Protein AF-A0A4D4KAB7-F1 (afdb_monomer_lite)

pLDDT: mean 79.97, std 19.52, range [35.25, 97.38]

Secondary structure (DSSP, 8-state):
--TT-----------SS-----TT-S------TTSGGGS---TTTHHHHHHHHHHHHHHHHHHHHHHHHTTS-------------PPPP-

InterPro domains:
  IPR015797 NUDIX hydrolase-like domain superfamily [SSF55811] (5-57)

Radius of gyration: 29.61 Å; chains: 1; bounding box: 97×36×60 Å

Sequence (90 aa):
MKPGYVLRVWTAALRSGEPRPLEDHDELRWLPPDRVDEVDWLDEDRPAVAEAVRRLRAAEGAGQGAKRGAGRGAGQGAAQGTEGAPPRTP

Foldseek 3Di:
DDPDDDDDDDDDDDPDDDDADDDVGPGDDDDQLVCLVVDPDDPNCVVVNVVVSVVNVVVVVVVVVVVVVVPPDDDDDDDDDDDDDDDDDD

Structure (mmCIF, N/CA/C/O backbone):
data_AF-A0A4D4KAB7-F1
#
_entry.id   AF-A0A4D4KAB7-F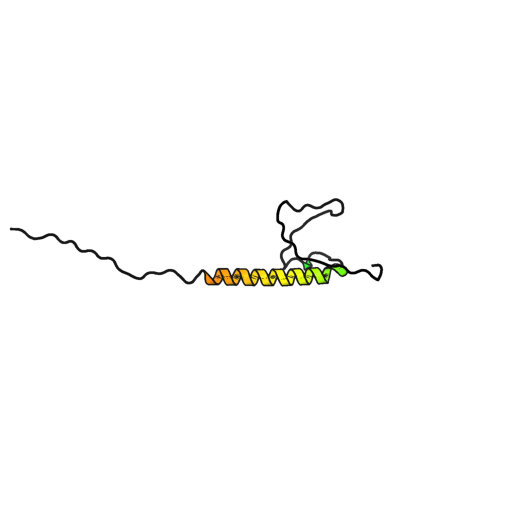1
#
loop_
_atom_site.group_PDB
_atom_site.id
_atom_site.type_symbol
_atom_site.label_atom_id
_atom_site.label_alt_id
_atom_site.label_comp_id
_atom_site.label_asym_id
_atom_site.label_entity_id
_atom_site.label_seq_id
_atom_site.pdbx_PDB_ins_code
_atom_site.Cartn_x
_atom_site.Cartn_y
_atom_site.Cartn_z
_atom_site.occupancy
_atom_site.B_iso_or_equiv
_atom_site.auth_seq_id
_atom_site.auth_comp_id
_atom_site.auth_asym_id
_atom_site.auth_atom_id
_atom_site.pdbx_PDB_model_num
ATOM 1 N N . MET A 1 1 ? 14.820 1.044 -12.706 1.00 61.75 1 MET A N 1
ATOM 2 C CA . MET A 1 1 ? 15.406 0.675 -11.395 1.00 61.75 1 MET A CA 1
ATOM 3 C C . MET A 1 1 ? 16.845 0.186 -11.529 1.00 61.75 1 MET A C 1
ATOM 5 O O . MET A 1 1 ? 17.186 -0.393 -12.554 1.00 61.75 1 MET A O 1
ATOM 9 N N . LYS A 1 2 ? 17.688 0.394 -10.505 1.00 63.56 2 LYS A N 1
ATOM 10 C CA . LYS A 1 2 ? 18.999 -0.274 -10.418 1.00 63.56 2 LYS A CA 1
ATOM 11 C C . LYS A 1 2 ? 18.791 -1.745 -10.022 1.00 63.56 2 LYS A C 1
ATOM 13 O O . LYS A 1 2 ? 18.004 -1.996 -9.110 1.00 63.56 2 LYS A O 1
ATOM 18 N N . PRO A 1 3 ? 19.467 -2.705 -10.670 1.00 75.50 3 PRO A N 1
ATOM 19 C CA . PRO A 1 3 ? 19.367 -4.111 -10.295 1.00 75.50 3 PRO A CA 1
ATOM 20 C C . PRO A 1 3 ? 19.902 -4.349 -8.873 1.00 75.50 3 PRO A C 1
ATOM 22 O O . PRO A 1 3 ? 20.817 -3.657 -8.429 1.00 75.50 3 PRO A O 1
ATOM 25 N N . GLY A 1 4 ? 19.343 -5.346 -8.177 1.00 86.44 4 GLY A N 1
ATOM 26 C CA . GLY A 1 4 ? 19.853 -5.834 -6.886 1.00 86.44 4 GLY A CA 1
ATOM 27 C C . GLY A 1 4 ? 19.082 -5.410 -5.631 1.00 86.44 4 GLY A C 1
ATOM 28 O O . GLY A 1 4 ? 19.517 -5.745 -4.532 1.00 86.44 4 GLY A O 1
ATOM 29 N N . TYR A 1 5 ? 17.945 -4.720 -5.759 1.00 87.94 5 TYR A N 1
ATOM 30 C CA . TYR A 1 5 ? 17.100 -4.345 -4.618 1.00 87.94 5 TYR A CA 1
ATOM 31 C C . TYR A 1 5 ? 15.816 -5.174 -4.553 1.00 87.94 5 TYR A C 1
ATOM 33 O O . TYR A 1 5 ? 15.295 -5.619 -5.573 1.00 87.94 5 TYR A O 1
ATOM 41 N N . VAL A 1 6 ? 15.307 -5.369 -3.334 1.00 89.38 6 VAL A N 1
ATOM 42 C CA . VAL A 1 6 ? 14.048 -6.072 -3.064 1.00 89.38 6 VAL A CA 1
ATOM 43 C C . VAL A 1 6 ? 13.123 -5.138 -2.297 1.00 89.38 6 VAL A C 1
ATOM 45 O O . VAL A 1 6 ? 13.478 -4.681 -1.210 1.00 89.38 6 VAL A O 1
ATOM 48 N N . LEU A 1 7 ? 11.925 -4.906 -2.834 1.00 89.88 7 LEU A N 1
ATOM 49 C CA . LEU A 1 7 ? 10.844 -4.239 -2.119 1.00 89.88 7 LEU A CA 1
ATOM 50 C C . LEU A 1 7 ? 10.099 -5.266 -1.259 1.00 89.88 7 LEU A C 1
ATOM 52 O O . LEU A 1 7 ? 9.670 -6.313 -1.744 1.00 89.88 7 LEU A O 1
ATOM 56 N N . ARG A 1 8 ? 9.960 -4.977 0.036 1.00 94.31 8 ARG A N 1
ATOM 57 C CA . ARG A 1 8 ? 9.148 -5.768 0.968 1.00 94.31 8 ARG A CA 1
ATOM 58 C C . ARG A 1 8 ? 7.972 -4.914 1.421 1.00 94.31 8 ARG A C 1
ATOM 60 O O . ARG A 1 8 ? 8.168 -3.763 1.792 1.00 94.31 8 ARG A O 1
ATOM 67 N N . VAL A 1 9 ? 6.773 -5.490 1.398 1.00 94.69 9 VAL A N 1
ATOM 68 C CA . VAL A 1 9 ? 5.518 -4.797 1.715 1.00 94.69 9 VAL A CA 1
ATOM 69 C C . VAL A 1 9 ? 4.783 -5.552 2.819 1.00 94.69 9 VAL A C 1
ATOM 71 O O . VAL A 1 9 ? 4.777 -6.785 2.840 1.00 94.69 9 VAL A O 1
ATOM 74 N N . TRP A 1 10 ? 4.154 -4.814 3.733 1.00 96.38 10 TRP A N 1
ATOM 75 C CA . TRP A 1 10 ? 3.386 -5.359 4.853 1.00 96.38 10 TRP A CA 1
ATOM 76 C C . TRP A 1 10 ? 2.011 -4.704 4.938 1.00 96.38 10 TRP A C 1
ATOM 78 O O . TRP A 1 10 ? 1.849 -3.525 4.639 1.00 96.38 10 TRP A O 1
ATOM 88 N N . THR A 1 11 ? 1.020 -5.458 5.408 1.00 94.56 11 THR A N 1
ATOM 89 C CA . THR A 1 11 ? -0.287 -4.907 5.778 1.00 94.56 11 THR A CA 1
ATOM 90 C C . THR A 1 11 ? -0.216 -4.273 7.164 1.00 94.56 11 THR A C 1
ATOM 92 O O . THR A 1 11 ? 0.298 -4.902 8.091 1.00 94.56 11 THR A O 1
ATOM 95 N N . ALA A 1 12 ? -0.791 -3.084 7.328 1.00 93.81 12 ALA A N 1
ATOM 96 C CA . ALA A 1 12 ? -0.829 -2.362 8.596 1.00 93.81 12 ALA A CA 1
ATOM 97 C C . ALA A 1 12 ? -2.262 -1.973 8.983 1.00 93.81 12 ALA A C 1
ATOM 99 O O . ALA A 1 12 ? -3.148 -1.878 8.136 1.00 93.81 12 ALA A O 1
ATOM 100 N N . ALA A 1 13 ? -2.475 -1.735 10.276 1.00 92.94 13 ALA A N 1
ATOM 101 C CA . ALA A 1 13 ? -3.713 -1.180 10.805 1.00 92.94 13 ALA A CA 1
ATOM 102 C C . ALA A 1 13 ? -3.413 0.169 11.457 1.00 92.94 13 ALA A C 1
ATOM 104 O O . ALA A 1 13 ? -2.516 0.266 12.297 1.00 92.94 13 ALA A O 1
ATOM 105 N N . LEU A 1 14 ? -4.187 1.192 11.097 1.00 93.62 14 LEU A N 1
ATOM 106 C CA . LEU A 1 14 ? -4.109 2.496 11.739 1.00 93.62 14 LEU A CA 1
ATOM 107 C C . LEU A 1 14 ? -4.605 2.369 13.186 1.00 93.62 14 LEU A C 1
ATOM 109 O O . LEU A 1 14 ? -5.751 1.991 13.427 1.00 93.62 14 LEU A O 1
ATOM 113 N N . ARG A 1 15 ? -3.724 2.628 14.156 1.00 96.94 15 ARG A N 1
ATOM 114 C CA . ARG A 1 15 ? -4.054 2.549 15.591 1.00 96.94 15 ARG A CA 1
ATOM 115 C C . ARG A 1 15 ? -4.474 3.890 16.175 1.00 96.94 15 ARG A C 1
ATOM 117 O O . ARG A 1 15 ? -5.283 3.920 17.095 1.00 96.94 15 ARG A O 1
ATOM 124 N N . SER A 1 16 ? -3.927 4.973 15.646 1.00 96.44 16 SER A N 1
ATOM 125 C CA . SER A 1 16 ? -4.200 6.344 16.061 1.00 96.44 16 SER A CA 1
ATOM 126 C C . SER A 1 16 ? -3.740 7.313 14.969 1.00 96.44 16 SER A C 1
ATOM 128 O O . SER A 1 16 ? -2.949 6.942 14.100 1.00 96.44 16 SER A O 1
ATOM 130 N N . GLY A 1 17 ? -4.224 8.555 15.037 1.00 95.00 17 GLY A N 1
ATOM 131 C CA . GLY A 1 17 ? -3.893 9.618 14.088 1.00 95.00 17 GLY A CA 1
ATOM 132 C C . GLY A 1 17 ? -4.737 9.598 12.814 1.00 95.00 17 GLY A C 1
ATOM 133 O O . GLY A 1 17 ? -5.579 8.726 12.613 1.00 95.00 17 GLY A O 1
ATOM 134 N N . GLU A 1 18 ? -4.497 10.588 11.958 1.00 93.62 18 GLU A N 1
ATOM 135 C CA . GLU A 1 18 ? -5.151 10.752 10.660 1.00 93.62 18 GLU A CA 1
ATOM 136 C C . GLU A 1 18 ? -4.083 10.792 9.563 1.00 93.62 18 GLU A C 1
ATOM 138 O O . GLU A 1 18 ? -3.207 11.661 9.611 1.00 93.62 18 GLU A O 1
ATOM 143 N N . PRO A 1 19 ? -4.127 9.878 8.582 1.00 93.75 19 PRO A N 1
ATOM 144 C CA . PRO A 1 19 ? -3.224 9.917 7.442 1.00 93.75 19 PRO A CA 1
ATOM 145 C C . PRO A 1 19 ? -3.437 11.172 6.599 1.00 93.75 19 PRO A C 1
ATOM 147 O O . PRO A 1 19 ? -4.569 11.543 6.287 1.00 93.75 19 PRO A O 1
ATOM 150 N N . ARG A 1 20 ? -2.331 11.826 6.244 1.00 93.50 20 ARG A N 1
ATOM 151 C CA . ARG A 1 20 ? -2.293 13.053 5.445 1.00 93.50 20 ARG A CA 1
ATOM 152 C C . ARG A 1 20 ? -1.179 12.930 4.404 1.00 93.50 20 ARG A C 1
ATOM 154 O O . ARG A 1 20 ? -0.194 12.244 4.690 1.00 93.50 20 ARG A O 1
ATOM 161 N N . PRO A 1 21 ? -1.314 13.570 3.231 1.00 93.31 21 PRO A N 1
ATOM 162 C CA . PRO A 1 21 ? -0.182 13.744 2.327 1.00 93.31 21 PRO A CA 1
ATOM 163 C C . PRO A 1 21 ? 0.978 14.438 3.066 1.00 93.31 21 PRO A C 1
ATOM 165 O O . PRO A 1 21 ? 0.746 15.327 3.890 1.00 93.31 21 PRO A O 1
ATOM 168 N N . LEU A 1 22 ? 2.206 13.977 2.821 1.00 87.88 22 LEU A N 1
ATOM 169 C CA . LEU A 1 22 ? 3.450 14.525 3.384 1.00 87.88 22 LEU A CA 1
ATOM 170 C C . LEU A 1 22 ? 4.273 15.200 2.274 1.00 87.88 22 LEU A C 1
ATOM 172 O O . LEU A 1 22 ? 3.810 15.272 1.145 1.00 87.88 22 LEU A O 1
ATOM 176 N N . GLU A 1 23 ? 5.481 15.680 2.583 1.00 85.06 23 GLU A N 1
ATOM 177 C CA . GLU A 1 23 ? 6.304 16.509 1.679 1.00 85.06 23 GLU A CA 1
ATOM 178 C C . GLU A 1 23 ? 6.458 15.951 0.256 1.00 85.06 23 GLU A C 1
ATOM 180 O O . GLU A 1 23 ? 6.367 16.713 -0.699 1.00 85.06 23 GLU A O 1
ATOM 185 N N . ASP A 1 24 ? 6.621 14.636 0.104 1.00 89.94 24 ASP A N 1
ATOM 186 C CA . ASP A 1 24 ? 6.842 14.011 -1.208 1.00 89.94 24 ASP A CA 1
ATOM 187 C C . ASP A 1 24 ? 5.544 13.580 -1.925 1.00 89.94 24 ASP A C 1
ATOM 189 O O . ASP A 1 24 ? 5.607 12.864 -2.924 1.00 89.94 24 ASP A O 1
ATOM 193 N N . HIS A 1 25 ? 4.363 13.930 -1.395 1.00 90.50 25 HIS A N 1
ATOM 194 C CA . HIS A 1 25 ? 3.076 13.463 -1.920 1.00 90.50 25 HIS A CA 1
ATOM 195 C C . HIS A 1 25 ? 2.044 14.586 -1.997 1.00 90.50 25 HIS A C 1
ATOM 197 O O . HIS A 1 25 ? 1.651 15.156 -0.983 1.00 90.50 25 HIS A O 1
ATOM 203 N N . ASP A 1 26 ? 1.513 14.815 -3.194 1.00 90.25 26 ASP A N 1
ATOM 204 C CA . ASP A 1 26 ? 0.509 15.857 -3.427 1.00 90.25 26 ASP A CA 1
ATOM 205 C C . ASP A 1 26 ? -0.880 15.491 -2.867 1.00 90.25 26 ASP A C 1
ATOM 207 O O . ASP A 1 26 ? -1.651 16.366 -2.470 1.00 90.25 26 ASP A O 1
ATOM 211 N N . GLU A 1 27 ? -1.225 14.197 -2.816 1.00 92.81 27 GLU A N 1
ATOM 212 C CA . GLU A 1 27 ? -2.549 13.725 -2.398 1.00 92.81 27 GLU A CA 1
ATOM 213 C C . GLU A 1 27 ? -2.496 12.364 -1.685 1.00 92.81 27 GLU A C 1
ATOM 215 O O . GLU A 1 27 ? -1.701 11.488 -2.024 1.00 92.81 27 GLU A O 1
ATOM 220 N N . LEU A 1 28 ? -3.403 12.164 -0.720 1.00 94.12 28 LEU A N 1
ATOM 221 C CA . LEU A 1 28 ? -3.701 10.859 -0.134 1.00 94.12 28 LEU A CA 1
ATOM 222 C C . LEU A 1 28 ? -5.176 10.503 -0.362 1.00 94.12 28 LEU A C 1
ATOM 224 O O . LEU A 1 28 ? -6.068 11.227 0.081 1.00 94.12 28 LEU A O 1
ATOM 228 N N . ARG A 1 29 ? -5.432 9.341 -0.975 1.00 94.50 29 ARG A N 1
ATOM 229 C CA . ARG A 1 29 ? -6.783 8.804 -1.195 1.00 94.50 29 ARG A CA 1
ATOM 230 C C . ARG A 1 29 ? -6.929 7.387 -0.648 1.00 94.50 29 ARG A C 1
ATOM 232 O O . ARG A 1 29 ? -6.081 6.530 -0.872 1.00 94.50 29 ARG A O 1
ATOM 239 N N . TRP A 1 30 ? -8.059 7.129 0.010 1.00 94.50 30 TRP A N 1
ATOM 240 C CA . TRP A 1 30 ? -8.516 5.773 0.310 1.00 94.50 30 TRP A CA 1
ATOM 241 C C . TRP A 1 30 ? -9.351 5.255 -0.856 1.00 94.50 30 TRP A C 1
ATOM 243 O O . TRP A 1 30 ? -10.338 5.888 -1.230 1.00 94.50 30 TRP A O 1
ATOM 253 N N . LEU A 1 31 ? -8.974 4.107 -1.416 1.00 96.06 31 LEU A N 1
ATOM 254 C CA . LEU A 1 31 ? -9.667 3.503 -2.553 1.00 96.06 31 LEU A CA 1
ATOM 255 C C . LEU A 1 31 ? -10.328 2.184 -2.147 1.00 96.06 31 LEU A C 1
ATOM 257 O O . LEU A 1 31 ? -9.682 1.362 -1.489 1.00 96.06 31 LEU A O 1
ATOM 261 N N . PRO A 1 32 ? -11.592 1.948 -2.538 1.00 94.69 32 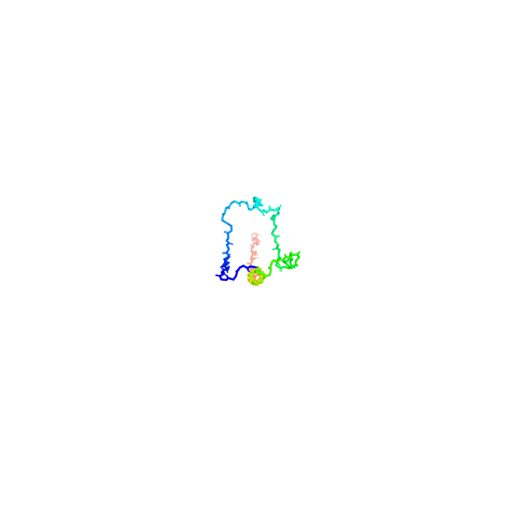PRO A N 1
ATOM 262 C CA . PRO A 1 32 ? -12.191 0.628 -2.415 1.00 94.69 32 PRO A CA 1
ATOM 263 C C . PRO A 1 32 ? -11.593 -0.347 -3.455 1.00 94.69 32 PRO A C 1
ATOM 265 O O . PRO A 1 32 ? -11.044 0.095 -4.471 1.00 94.69 32 PRO A O 1
ATOM 268 N N . PRO A 1 33 ? -11.692 -1.676 -3.241 1.00 95.81 33 PRO A N 1
ATOM 269 C CA . PRO A 1 33 ? -11.021 -2.686 -4.075 1.00 95.81 33 PRO A CA 1
ATOM 270 C C . PRO A 1 33 ? -11.428 -2.725 -5.558 1.00 95.81 33 PRO A C 1
ATOM 272 O O . PRO A 1 33 ? -10.793 -3.427 -6.346 1.00 95.81 33 PRO A O 1
ATOM 275 N N . ASP A 1 34 ? -12.519 -2.070 -5.938 1.00 95.69 34 ASP A N 1
ATOM 276 C CA . ASP A 1 34 ? -13.056 -1.961 -7.301 1.00 95.69 34 ASP A CA 1
ATOM 277 C C . ASP A 1 34 ? -12.567 -0.709 -8.049 1.00 95.69 34 ASP A C 1
ATOM 279 O O . ASP A 1 34 ? -12.736 -0.622 -9.261 1.00 95.69 34 ASP A O 1
ATOM 283 N N . ARG A 1 35 ? -11.935 0.240 -7.348 1.00 96.75 35 ARG A N 1
ATOM 284 C CA . ARG A 1 35 ? -11.427 1.507 -7.913 1.00 96.75 35 ARG A CA 1
ATOM 285 C C . ARG A 1 35 ? -9.899 1.569 -7.964 1.00 96.75 35 ARG A C 1
ATOM 287 O O . ARG A 1 35 ? -9.328 2.572 -8.366 1.00 96.75 35 ARG A O 1
ATOM 294 N N . VAL A 1 36 ? -9.222 0.507 -7.536 1.00 95.75 36 VAL A N 1
ATOM 295 C CA . VAL A 1 36 ? -7.754 0.457 -7.466 1.00 95.75 36 VAL A CA 1
ATOM 296 C C . VAL A 1 36 ? -7.094 0.571 -8.845 1.00 95.75 36 VAL A C 1
ATOM 298 O O . VAL A 1 36 ? -5.999 1.121 -8.941 1.00 95.75 36 VAL A O 1
ATOM 301 N N . ASP A 1 37 ? -7.775 0.130 -9.904 1.00 94.12 37 ASP A N 1
ATOM 302 C CA . ASP A 1 37 ? -7.286 0.212 -11.287 1.00 94.12 37 ASP A CA 1
ATOM 303 C C . ASP A 1 37 ? -7.405 1.627 -11.894 1.00 94.12 37 ASP A C 1
ATOM 305 O O . ASP A 1 37 ? -6.947 1.861 -13.009 1.00 94.12 37 ASP A O 1
ATOM 309 N N . GLU A 1 38 ? -8.005 2.586 -11.177 1.00 95.94 38 GLU A N 1
ATOM 310 C CA . GLU A 1 38 ? -8.084 3.993 -11.606 1.00 95.94 38 GLU A CA 1
ATOM 311 C C . GLU A 1 38 ? -6.777 4.765 -11.373 1.00 95.94 38 GLU A C 1
ATOM 313 O O . GLU A 1 38 ? -6.622 5.882 -11.866 1.00 95.94 38 GLU A O 1
ATOM 318 N N . VAL A 1 39 ? -5.848 4.191 -10.605 1.00 96.06 39 VAL A N 1
ATOM 319 C CA . VAL A 1 39 ? -4.524 4.762 -10.343 1.00 96.06 39 VAL A CA 1
ATOM 320 C C . VAL A 1 39 ? -3.503 4.100 -11.258 1.00 96.06 39 VAL A C 1
ATOM 322 O O . VAL A 1 39 ? -3.417 2.873 -11.329 1.00 96.06 39 VAL A O 1
ATOM 325 N N . ASP A 1 40 ? -2.694 4.916 -11.930 1.00 96.06 40 ASP A N 1
ATOM 326 C CA . ASP A 1 40 ? -1.576 4.431 -12.737 1.00 96.06 40 ASP A CA 1
ATOM 327 C C . ASP A 1 40 ? -0.383 4.065 -11.842 1.00 96.06 40 ASP A C 1
ATOM 329 O O . ASP A 1 40 ? 0.530 4.856 -11.611 1.00 96.06 40 ASP A O 1
ATOM 333 N N . TRP A 1 41 ? -0.444 2.871 -11.255 1.00 95.69 41 TRP A N 1
ATOM 334 C CA . TRP A 1 41 ? 0.610 2.351 -10.387 1.00 95.69 41 TRP A CA 1
ATOM 335 C C . TRP A 1 41 ? 1.910 2.101 -11.151 1.00 95.69 41 TRP A C 1
ATOM 337 O O . TRP A 1 41 ? 1.902 1.611 -12.284 1.00 95.69 41 TRP A O 1
ATOM 347 N N . LEU A 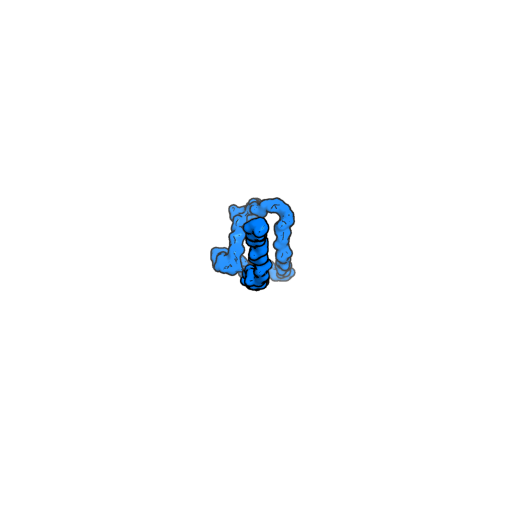1 42 ? 3.034 2.315 -10.468 1.00 94.81 42 LEU A N 1
ATOM 348 C CA . LEU A 1 42 ? 4.332 1.839 -10.932 1.00 94.81 42 LEU A CA 1
ATOM 349 C C . LEU A 1 42 ? 4.311 0.316 -11.086 1.00 94.81 42 LEU A C 1
ATOM 351 O O . LEU A 1 42 ? 3.683 -0.395 -10.295 1.00 94.81 42 LEU A O 1
ATOM 355 N N . ASP A 1 43 ? 5.034 -0.196 -12.079 1.00 93.44 43 ASP A N 1
ATOM 356 C CA . ASP A 1 43 ? 5.079 -1.631 -12.371 1.00 93.44 43 ASP A CA 1
ATOM 357 C C . ASP A 1 43 ? 5.555 -2.454 -11.172 1.00 93.44 43 ASP A C 1
ATOM 359 O O . ASP A 1 43 ? 5.094 -3.580 -10.962 1.00 93.44 43 ASP A O 1
ATOM 363 N N . GLU A 1 44 ? 6.429 -1.879 -10.348 1.00 92.06 44 GLU A N 1
ATOM 364 C CA . GLU A 1 44 ? 6.952 -2.520 -9.148 1.00 92.06 44 GLU A CA 1
ATOM 365 C C . GLU A 1 44 ? 5.922 -2.638 -8.012 1.00 92.06 44 GLU A C 1
ATOM 367 O O . GLU A 1 44 ? 6.019 -3.562 -7.200 1.00 92.06 44 GLU A O 1
ATOM 372 N N . ASP A 1 45 ? 4.904 -1.774 -7.988 1.00 95.00 45 ASP A N 1
ATOM 373 C CA . ASP A 1 45 ? 3.858 -1.770 -6.960 1.00 95.00 45 ASP A CA 1
ATOM 374 C C . ASP A 1 45 ? 2.651 -2.638 -7.341 1.00 95.00 45 ASP A C 1
ATOM 376 O O . ASP A 1 45 ? 1.975 -3.184 -6.459 1.00 95.00 45 ASP A O 1
ATOM 380 N N . ARG A 1 46 ? 2.399 -2.840 -8.646 1.00 95.88 46 ARG A N 1
ATOM 381 C CA . ARG A 1 46 ? 1.257 -3.627 -9.160 1.00 95.88 46 ARG A CA 1
ATOM 382 C C . ARG A 1 46 ? 1.078 -4.990 -8.460 1.00 95.88 46 ARG A C 1
ATOM 384 O O . ARG A 1 46 ? -0.059 -5.308 -8.097 1.00 95.88 46 ARG A O 1
ATOM 391 N N . PRO A 1 47 ? 2.131 -5.799 -8.197 1.00 95.62 47 PRO A N 1
ATOM 392 C CA . PRO A 1 47 ? 1.968 -7.081 -7.506 1.00 95.62 47 PRO A CA 1
ATOM 393 C C . PRO A 1 47 ? 1.478 -6.935 -6.058 1.00 95.62 47 PRO A C 1
ATOM 395 O O . PRO A 1 47 ? 0.644 -7.720 -5.601 1.00 95.62 47 PRO A O 1
ATOM 398 N N . ALA A 1 48 ? 1.976 -5.932 -5.329 1.00 96.00 48 ALA A N 1
ATOM 399 C CA . ALA A 1 48 ? 1.576 -5.681 -3.947 1.00 96.00 48 ALA A CA 1
ATOM 400 C C . ALA A 1 48 ? 0.130 -5.169 -3.872 1.00 96.00 48 ALA A C 1
ATOM 402 O 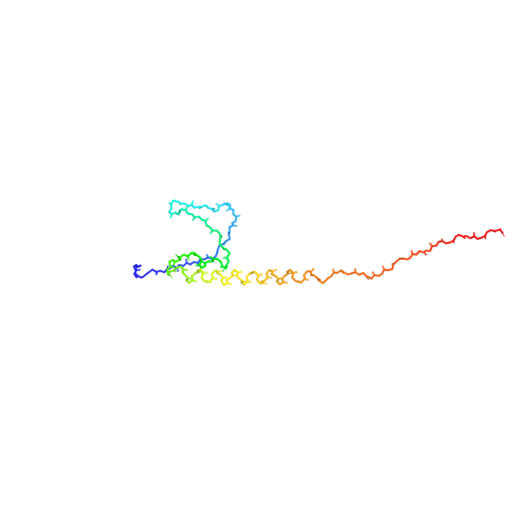O . ALA A 1 48 ? -0.650 -5.620 -3.028 1.00 96.00 48 ALA A O 1
ATOM 403 N N . VAL A 1 49 ? -0.241 -4.287 -4.800 1.00 96.94 49 VAL A N 1
ATOM 404 C CA . VAL A 1 49 ? -1.599 -3.755 -4.948 1.00 96.94 49 VAL A CA 1
ATOM 405 C C . VAL A 1 49 ? -2.604 -4.877 -5.242 1.00 96.94 49 VAL A C 1
ATOM 407 O O . VAL A 1 49 ? -3.633 -4.975 -4.568 1.00 96.94 49 VAL A O 1
ATOM 410 N N . ALA A 1 50 ? -2.285 -5.786 -6.169 1.00 96.62 50 ALA A N 1
ATOM 411 C CA . ALA A 1 50 ? -3.140 -6.932 -6.490 1.00 96.62 50 ALA A CA 1
ATOM 412 C C . ALA A 1 50 ? -3.376 -7.853 -5.274 1.00 96.62 50 ALA A C 1
ATOM 414 O O . ALA A 1 50 ? -4.504 -8.293 -5.024 1.00 96.62 50 ALA A O 1
ATOM 415 N N . GLU A 1 51 ? -2.336 -8.113 -4.475 1.00 97.38 51 GLU A N 1
ATOM 416 C CA . GLU A 1 51 ? -2.460 -8.903 -3.244 1.00 97.38 51 GLU A CA 1
ATOM 417 C C . GLU A 1 51 ? -3.301 -8.182 -2.176 1.00 97.38 51 GLU A C 1
ATOM 419 O O . GLU A 1 51 ? -4.114 -8.820 -1.497 1.00 97.38 51 GLU A O 1
ATOM 424 N N . ALA A 1 52 ? -3.166 -6.858 -2.043 1.00 96.31 52 ALA A N 1
ATOM 425 C CA . ALA A 1 52 ? -3.989 -6.064 -1.132 1.00 96.31 52 ALA A CA 1
ATOM 426 C C . ALA A 1 52 ? -5.481 -6.134 -1.509 1.00 96.31 52 ALA A C 1
ATOM 428 O O . ALA A 1 52 ? -6.316 -6.448 -0.656 1.00 96.31 52 ALA A O 1
ATOM 429 N N . VAL A 1 53 ? -5.813 -5.947 -2.793 1.00 97.19 53 VAL A N 1
ATOM 430 C CA . VAL A 1 53 ? -7.183 -6.075 -3.327 1.00 97.19 53 VAL A CA 1
ATOM 431 C C . VAL A 1 53 ? -7.766 -7.457 -3.032 1.00 97.19 53 VAL A C 1
ATOM 433 O O . VAL A 1 53 ? -8.894 -7.569 -2.542 1.00 97.19 53 VAL A O 1
ATOM 436 N N . ARG A 1 54 ? -6.995 -8.524 -3.276 1.00 96.94 54 ARG A N 1
ATOM 437 C CA . ARG A 1 54 ? -7.425 -9.904 -3.003 1.00 96.94 54 ARG A CA 1
ATOM 438 C C . ARG A 1 54 ? -7.781 -10.109 -1.527 1.00 96.94 54 ARG A C 1
ATOM 440 O O . ARG A 1 54 ? -8.801 -10.731 -1.224 1.00 96.94 54 ARG A O 1
ATOM 447 N N . ARG A 1 55 ? -6.961 -9.588 -0.606 1.00 95.69 55 ARG A N 1
ATOM 448 C CA . ARG A 1 55 ? -7.205 -9.684 0.845 1.00 95.69 55 ARG A CA 1
ATOM 449 C C . ARG A 1 55 ? -8.435 -8.900 1.283 1.00 95.69 55 ARG A C 1
ATOM 451 O O . ARG A 1 55 ? -9.214 -9.418 2.081 1.00 95.69 55 ARG A O 1
ATOM 458 N N . LEU A 1 56 ? -8.619 -7.692 0.754 1.00 94.81 56 LEU A N 1
ATOM 459 C CA . LEU A 1 56 ? -9.774 -6.852 1.074 1.00 94.81 56 LEU A CA 1
ATOM 460 C C . LEU A 1 56 ? -11.084 -7.524 0.643 1.00 94.81 56 LEU A C 1
ATOM 462 O O . LEU A 1 56 ? -11.980 -7.688 1.468 1.00 94.81 56 LEU A O 1
ATOM 466 N N . ARG A 1 57 ? -11.147 -8.048 -0.58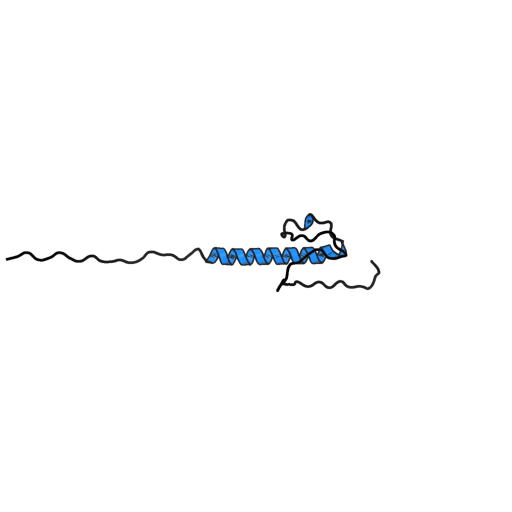8 1.00 95.00 57 ARG A N 1
ATOM 467 C CA . ARG A 1 57 ? -12.324 -8.787 -1.088 1.00 95.00 57 ARG A CA 1
ATOM 468 C C . ARG A 1 57 ? -12.638 -10.036 -0.255 1.00 95.00 57 ARG A C 1
ATOM 470 O O . ARG A 1 57 ? -13.799 -10.346 0.006 1.00 95.00 57 ARG A O 1
ATOM 477 N N . ALA A 1 58 ? -11.611 -10.758 0.200 1.00 94.00 58 ALA A N 1
ATOM 478 C CA . ALA A 1 58 ? -11.800 -11.912 1.081 1.00 94.00 58 ALA A CA 1
ATOM 479 C C . ALA A 1 58 ? -12.369 -11.511 2.457 1.00 94.00 58 ALA A C 1
ATOM 481 O O . ALA A 1 58 ? -13.237 -12.204 2.995 1.00 94.00 58 ALA A O 1
ATOM 482 N N . ALA A 1 59 ? -11.914 -10.385 3.014 1.00 89.25 59 ALA A N 1
ATOM 483 C CA . ALA A 1 59 ? -12.406 -9.864 4.288 1.00 89.25 59 ALA A CA 1
ATOM 484 C C . ALA A 1 59 ? -13.867 -9.381 4.200 1.00 89.25 59 ALA A C 1
ATOM 486 O O . ALA A 1 59 ? -14.656 -9.643 5.111 1.00 89.25 59 ALA A O 1
ATOM 487 N N . GLU A 1 60 ? -14.253 -8.744 3.092 1.00 86.75 60 GLU A N 1
ATOM 488 C CA . GLU A 1 60 ? -15.640 -8.335 2.821 1.00 86.75 60 GLU A CA 1
ATOM 489 C C . GLU A 1 60 ? -16.591 -9.541 2.796 1.00 86.75 60 GLU A C 1
ATOM 491 O O . GLU A 1 60 ? -17.627 -9.540 3.469 1.00 86.75 60 GLU A O 1
ATOM 496 N N . GLY A 1 61 ? -16.206 -10.618 2.099 1.00 77.44 61 GLY A N 1
ATOM 497 C CA . GLY A 1 61 ? -16.983 -11.860 2.047 1.00 77.44 61 GLY A CA 1
ATOM 498 C C . GLY A 1 61 ? -17.186 -12.509 3.422 1.00 77.44 61 GLY A C 1
ATOM 499 O O . GLY A 1 61 ? -18.291 -12.960 3.742 1.00 77.44 61 GLY A O 1
ATOM 500 N N . ALA A 1 62 ? -16.155 -12.495 4.274 1.00 76.69 62 ALA A N 1
ATOM 501 C CA . ALA A 1 62 ? -16.247 -12.991 5.649 1.00 76.69 62 ALA A CA 1
ATOM 502 C C . ALA A 1 62 ? -17.208 -12.145 6.509 1.00 76.69 62 ALA A C 1
ATOM 504 O O . ALA A 1 62 ? -18.025 -12.690 7.259 1.00 76.69 62 ALA A O 1
ATOM 505 N N . GLY A 1 63 ? -17.173 -10.817 6.353 1.00 65.25 63 GLY A N 1
ATOM 506 C CA . GLY A 1 63 ? -18.084 -9.894 7.037 1.00 65.25 63 GLY A CA 1
ATOM 507 C C . GLY A 1 63 ? -19.549 -10.048 6.606 1.00 65.25 63 GLY A C 1
ATOM 508 O O . GLY A 1 63 ? -20.458 -9.938 7.433 1.00 65.25 63 GLY A O 1
ATOM 509 N N . GLN A 1 64 ? -19.802 -10.362 5.332 1.00 60.25 64 GLN A N 1
ATOM 510 C CA . GLN A 1 64 ? -21.154 -10.603 4.813 1.00 60.25 64 GLN A CA 1
ATOM 511 C C . GLN A 1 64 ? -21.752 -11.932 5.309 1.00 60.25 64 GLN A C 1
ATOM 513 O O . GLN A 1 64 ? -22.953 -12.000 5.587 1.00 60.25 64 GLN A O 1
ATOM 518 N N . GLY A 1 65 ? -20.929 -12.979 5.445 1.00 53.38 65 GLY A N 1
ATOM 519 C CA . GLY A 1 65 ? -21.339 -14.277 5.995 1.00 53.38 65 GLY A CA 1
ATOM 520 C C . GLY A 1 65 ? -21.793 -14.180 7.454 1.00 53.38 65 GLY A C 1
ATOM 521 O O . GLY A 1 65 ? -22.843 -14.718 7.809 1.00 53.38 65 GLY A O 1
ATOM 522 N N . ALA A 1 66 ? -21.077 -13.399 8.269 1.00 56.34 66 ALA A N 1
ATOM 523 C CA . ALA A 1 66 ? -21.462 -13.118 9.653 1.00 56.34 66 ALA A CA 1
ATOM 524 C C . ALA A 1 66 ? -22.811 -12.374 9.749 1.00 56.34 66 ALA A C 1
ATOM 526 O O . ALA A 1 66 ? -23.661 -12.732 10.565 1.00 56.34 66 ALA A O 1
ATOM 527 N N . LYS A 1 67 ? -23.063 -11.392 8.867 1.00 52.12 67 LYS A N 1
ATOM 528 C CA . LYS A 1 67 ? -24.343 -10.655 8.827 1.00 52.12 67 LYS A CA 1
ATOM 529 C C . LYS A 1 67 ? -25.532 -11.518 8.380 1.00 52.12 67 LYS A C 1
ATOM 531 O O . LYS A 1 67 ? -26.644 -11.289 8.845 1.00 52.12 67 LYS A O 1
ATOM 536 N N . ARG A 1 68 ? -25.326 -12.528 7.523 1.00 57.84 68 ARG A N 1
ATOM 537 C CA . ARG A 1 68 ? -26.391 -13.465 7.093 1.00 57.84 68 ARG A CA 1
ATOM 538 C C . ARG A 1 68 ? -26.793 -14.471 8.182 1.00 57.84 68 ARG A C 1
ATOM 540 O O . ARG A 1 68 ? -27.930 -14.936 8.171 1.00 57.84 68 ARG A O 1
ATOM 547 N N . GLY A 1 69 ? -25.903 -14.777 9.130 1.00 53.06 69 GLY A N 1
ATOM 548 C CA . GLY A 1 69 ? -26.185 -15.668 10.266 1.00 53.06 69 GLY A CA 1
ATOM 549 C C . GLY A 1 69 ? -27.075 -15.054 11.356 1.00 53.06 69 GLY A C 1
ATOM 550 O O . GLY A 1 69 ? -27.759 -15.785 12.063 1.00 53.06 69 GLY A O 1
ATOM 551 N N . ALA A 1 70 ? -27.136 -13.722 11.455 1.00 59.69 70 ALA A N 1
ATOM 552 C CA . ALA A 1 70 ? -27.917 -13.008 12.474 1.00 59.69 70 ALA A CA 1
ATOM 553 C C . ALA A 1 70 ? -29.432 -12.901 12.167 1.00 59.69 70 ALA A C 1
A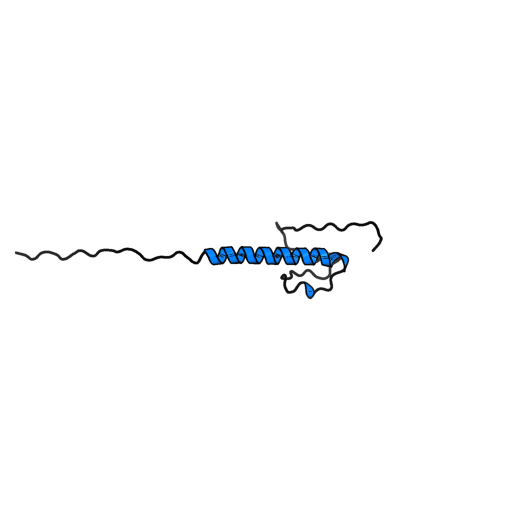TOM 555 O O . ALA A 1 70 ? -30.174 -12.311 12.945 1.00 59.69 70 ALA A O 1
ATOM 556 N N . GLY A 1 71 ? -29.905 -13.456 11.041 1.00 50.16 71 GLY A N 1
ATOM 557 C CA . GLY A 1 71 ? -31.290 -13.324 10.560 1.00 50.16 71 GLY A CA 1
ATOM 558 C C . GLY A 1 71 ? -32.219 -14.526 10.788 1.00 50.16 71 GLY A C 1
ATOM 559 O O . GLY A 1 71 ? -33.309 -14.549 10.222 1.00 50.16 71 GLY A O 1
ATOM 560 N N . ARG A 1 72 ? -31.831 -15.545 11.567 1.00 57.06 72 ARG A N 1
ATOM 561 C CA . ARG A 1 72 ? -32.720 -16.673 11.923 1.00 57.06 72 ARG A CA 1
ATOM 562 C C . ARG A 1 72 ? -32.822 -16.817 13.440 1.00 57.06 72 ARG A C 1
ATOM 564 O O . ARG A 1 72 ? -32.102 -17.612 14.029 1.00 57.06 72 ARG A O 1
ATOM 571 N N . GLY A 1 73 ? -33.722 -16.060 14.069 1.00 48.69 73 GLY A N 1
ATOM 572 C CA . GLY A 1 73 ? -33.999 -16.231 15.498 1.00 48.69 73 GLY A CA 1
ATOM 573 C C . GLY A 1 73 ? -34.877 -15.157 16.138 1.00 48.69 73 GLY A C 1
ATOM 574 O O . GLY A 1 73 ? -34.368 -14.347 16.896 1.00 48.69 73 GLY A O 1
ATOM 575 N N . ALA A 1 74 ? -36.180 -15.173 15.848 1.00 49.16 74 ALA A N 1
ATOM 576 C CA . ALA A 1 74 ? -37.287 -14.692 16.696 1.00 49.16 74 ALA A CA 1
ATOM 577 C C . ALA A 1 74 ? -38.586 -15.042 15.936 1.00 49.16 74 ALA A C 1
ATOM 579 O O . ALA A 1 74 ? -38.747 -14.611 14.803 1.00 49.16 74 ALA A O 1
ATOM 580 N N . GLY A 1 75 ? -39.519 -15.881 16.380 1.00 40.78 75 GLY A N 1
ATOM 581 C CA . GLY A 1 75 ? -39.890 -16.300 17.725 1.00 40.78 75 GLY A CA 1
ATOM 582 C C . GLY A 1 75 ? -41.346 -15.883 17.945 1.00 40.78 75 GLY A C 1
ATOM 583 O O . GLY A 1 75 ? -41.624 -14.690 17.908 1.00 40.78 75 GLY A O 1
ATOM 584 N N . GLN A 1 76 ? -42.256 -16.846 18.139 1.00 42.69 76 GLN A N 1
ATOM 585 C CA . GLN A 1 76 ? -43.461 -16.684 18.966 1.00 42.69 76 GLN A CA 1
ATOM 586 C C . GLN A 1 76 ? -44.143 -18.042 19.184 1.00 42.69 76 GLN A C 1
ATOM 588 O O . GLN A 1 76 ? -44.937 -18.521 18.379 1.00 42.69 76 GLN A O 1
ATOM 593 N N . GLY A 1 77 ? -43.774 -18.666 20.300 1.00 35.25 77 GLY A N 1
ATOM 594 C CA . GLY A 1 77 ? -44.561 -19.681 20.980 1.00 35.25 77 GLY A CA 1
ATOM 595 C C . GLY A 1 77 ? -44.974 -19.158 22.359 1.00 35.25 77 GLY A C 1
ATOM 596 O O . GLY A 1 77 ? -44.241 -18.376 22.960 1.00 35.25 77 GLY A O 1
ATOM 597 N N . ALA A 1 78 ? -46.113 -19.678 22.822 1.00 41.62 78 ALA A N 1
ATOM 598 C CA . ALA A 1 78 ? -46.642 -19.703 24.192 1.00 41.62 78 ALA A CA 1
ATOM 599 C C . ALA A 1 78 ? -47.419 -18.477 24.739 1.00 41.62 78 ALA A C 1
ATOM 601 O O . ALA A 1 78 ? -46.863 -17.516 25.253 1.00 41.62 78 ALA A O 1
ATOM 602 N N . ALA A 1 79 ? -48.752 -18.610 24.661 1.00 49.28 79 ALA A N 1
ATOM 603 C CA . ALA A 1 79 ? -49.710 -18.750 25.773 1.00 49.28 79 ALA A CA 1
ATOM 604 C C . ALA A 1 79 ? -49.590 -17.870 27.035 1.00 49.28 79 ALA A C 1
ATOM 606 O O . ALA A 1 79 ? -48.687 -18.083 27.836 1.00 49.28 79 ALA A O 1
ATOM 607 N N . GLN A 1 80 ? -50.635 -17.063 27.285 1.00 45.19 80 GLN A N 1
ATOM 608 C CA . GLN A 1 80 ? -51.234 -16.693 28.590 1.00 45.19 80 GLN A CA 1
ATOM 609 C C . GLN A 1 80 ? -52.722 -16.371 28.279 1.00 45.19 80 GLN A C 1
ATOM 611 O O . GLN A 1 80 ? -52.978 -15.649 27.324 1.00 45.19 80 GLN A O 1
ATOM 616 N N . GLY A 1 81 ? -53.774 -16.950 28.866 1.00 45.81 81 GLY A N 1
ATOM 617 C CA . GLY A 1 81 ? -54.022 -17.235 30.275 1.00 45.81 81 GLY A CA 1
ATOM 618 C C . GLY A 1 81 ? -54.915 -16.123 30.844 1.00 45.81 81 GLY A C 1
ATOM 619 O O . GLY A 1 81 ? -54.386 -15.167 31.395 1.00 45.81 81 GLY A O 1
ATOM 620 N N . THR A 1 82 ? -56.243 -16.212 30.690 1.00 51.84 82 THR A N 1
ATOM 621 C CA . THR A 1 82 ? -57.198 -15.326 31.384 1.00 51.84 82 THR A CA 1
ATOM 622 C C . THR A 1 82 ? -58.279 -16.156 32.076 1.00 51.84 82 THR A C 1
ATOM 624 O O . THR A 1 82 ? -59.181 -16.704 31.448 1.00 51.84 82 THR A O 1
ATOM 627 N N . GLU A 1 83 ? -58.167 -16.247 33.398 1.00 49.94 83 GLU A N 1
ATOM 628 C CA . GLU A 1 83 ? -59.212 -16.711 34.310 1.00 49.94 83 GLU A CA 1
ATOM 629 C C . GLU A 1 83 ? -59.766 -15.496 35.067 1.00 49.94 83 GLU A C 1
ATOM 631 O O . GLU A 1 83 ? -59.005 -14.602 35.441 1.00 49.94 83 GLU A O 1
ATOM 636 N N . GLY A 1 84 ? -61.083 -15.463 35.291 1.00 39.31 84 GLY A N 1
ATOM 637 C CA . GLY A 1 84 ? -61.710 -14.520 36.219 1.00 39.31 84 GLY A CA 1
ATOM 638 C C . GLY A 1 84 ? -63.177 -14.215 35.916 1.00 39.31 84 GLY A C 1
ATOM 639 O O . GLY A 1 84 ? -63.482 -13.149 35.389 1.00 39.31 84 GLY A O 1
ATOM 640 N N . ALA A 1 85 ? -64.092 -15.115 36.290 1.00 63.97 85 ALA A N 1
ATOM 641 C CA . ALA A 1 85 ? -65.521 -14.817 36.430 1.00 63.97 85 ALA A CA 1
ATOM 642 C C . ALA A 1 85 ? -65.924 -14.951 37.917 1.00 63.97 85 ALA A C 1
ATOM 644 O O . ALA A 1 85 ? -65.627 -15.987 38.514 1.00 63.97 85 ALA A O 1
ATOM 645 N N . PRO A 1 86 ? -66.566 -13.941 38.541 1.00 70.75 86 PRO A N 1
ATOM 646 C CA . PRO A 1 86 ? -66.971 -14.000 39.948 1.00 70.75 86 PRO A CA 1
ATOM 647 C C . PRO A 1 86 ? -68.326 -14.719 40.164 1.00 70.75 86 PRO A C 1
ATOM 649 O O . PRO A 1 86 ? -69.084 -14.918 39.210 1.00 70.75 86 PRO A O 1
ATOM 652 N N . PRO A 1 87 ? -68.638 -15.123 41.415 1.00 71.81 87 PRO A N 1
ATOM 653 C CA . PRO A 1 87 ? -69.728 -16.046 41.742 1.00 71.81 87 PRO A CA 1
ATOM 654 C C . PRO A 1 87 ? -71.115 -15.387 41.766 1.00 71.81 87 PRO A C 1
ATOM 656 O O . PRO A 1 87 ? -71.256 -14.186 41.988 1.00 71.81 87 PRO A O 1
ATOM 659 N N . ARG A 1 88 ? -72.158 -16.210 41.586 1.00 58.88 88 ARG A N 1
ATOM 660 C CA . ARG A 1 88 ? -73.558 -15.815 41.801 1.00 58.88 88 ARG A CA 1
ATOM 661 C C . ARG A 1 88 ? -73.978 -16.069 43.255 1.00 58.88 88 ARG A C 1
ATOM 663 O O . ARG A 1 88 ? -73.801 -17.173 43.757 1.00 58.88 88 ARG A O 1
ATOM 670 N N . THR A 1 89 ? -74.540 -15.037 43.874 1.00 59.31 89 THR A N 1
ATOM 671 C CA . THR A 1 89 ? -75.260 -14.978 45.166 1.00 59.31 89 THR A CA 1
ATOM 672 C C . THR A 1 89 ? -76.777 -15.141 44.936 1.00 59.31 89 THR A C 1
ATOM 674 O O . THR A 1 89 ? -77.209 -14.961 43.790 1.00 59.31 89 THR A O 1
ATOM 677 N N . PRO A 1 90 ? -77.628 -15.305 45.970 1.00 64.25 90 PRO A N 1
ATOM 678 C CA . PRO A 1 90 ? -77.390 -15.718 47.359 1.00 64.25 90 PRO A CA 1
ATOM 679 C C . PRO A 1 90 ? -77.809 -17.164 47.669 1.00 64.25 90 PRO A C 1
ATOM 681 O O . PRO A 1 90 ? -78.567 -17.762 46.873 1.00 64.25 90 PRO A O 1
#

Organism: NCBI:txid68175